Protein AF-F4BUD2-F1 (afdb_monomer_lite)

Foldseek 3Di:
DDPVQVVQVVVVHHDDDFDLPQLLQQALPPRDGHDDDPPPQWDQDPPPGDIDGSVVSSVSSRVVRRCVVVDPPDPDDDDD

pLDDT: mean 90.33, std 14.98, range [46.88, 98.62]

Structure (mmCIF, N/CA/C/O backbone):
data_AF-F4BUD2-F1
#
_entry.id   AF-F4BUD2-F1
#
loop_
_atom_site.group_PDB
_atom_site.id
_atom_site.type_symbol
_atom_site.label_atom_id
_atom_site.label_alt_id
_atom_site.label_comp_id
_atom_site.label_asym_id
_atom_site.label_entity_id
_atom_site.label_seq_id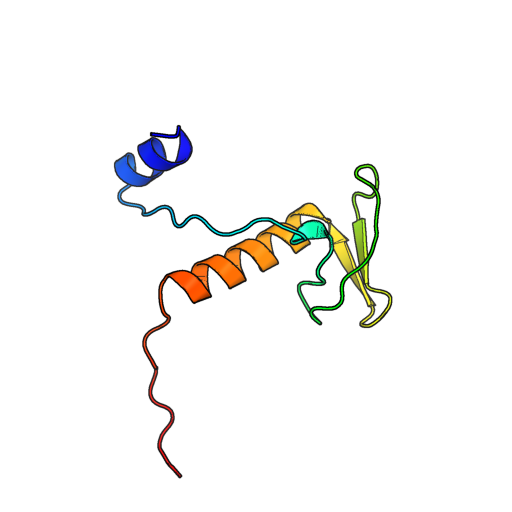
_atom_site.pdbx_PDB_ins_code
_atom_site.Cartn_x
_atom_site.Cartn_y
_atom_site.Cartn_z
_atom_site.occupancy
_atom_site.B_iso_or_equiv
_atom_site.auth_seq_id
_atom_site.auth_comp_id
_atom_site.auth_asym_id
_atom_site.auth_atom_id
_atom_site.pdbx_PDB_model_num
ATOM 1 N N . MET A 1 1 ? 18.127 10.091 -10.737 1.00 61.97 1 MET A N 1
ATOM 2 C CA . MET A 1 1 ? 17.921 8.623 -10.754 1.00 61.97 1 MET A CA 1
ATOM 3 C C . MET A 1 1 ? 17.948 8.128 -9.313 1.00 61.97 1 MET A C 1
ATOM 5 O O . MET A 1 1 ? 18.893 8.460 -8.613 1.00 61.97 1 MET A O 1
ATOM 9 N N . THR A 1 2 ? 16.915 7.429 -8.832 1.00 87.88 2 THR A N 1
ATOM 10 C CA . THR A 1 2 ? 16.894 6.896 -7.453 1.00 87.88 2 THR A CA 1
ATOM 11 C C . THR A 1 2 ? 17.650 5.567 -7.364 1.00 87.88 2 THR A C 1
ATOM 13 O O . THR A 1 2 ? 17.770 4.863 -8.370 1.00 87.88 2 THR A O 1
ATOM 16 N N . LEU A 1 3 ? 18.122 5.197 -6.165 1.00 91.69 3 LEU A N 1
ATOM 17 C CA . LEU A 1 3 ? 18.828 3.928 -5.922 1.00 91.69 3 LEU A CA 1
ATOM 18 C C . LEU A 1 3 ? 18.027 2.716 -6.429 1.00 91.69 3 LEU A C 1
ATOM 20 O O . LEU A 1 3 ? 18.578 1.859 -7.117 1.00 91.69 3 LEU A O 1
ATOM 24 N N . THR A 1 4 ? 16.721 2.685 -6.154 1.00 90.06 4 THR A N 1
ATOM 25 C CA . THR A 1 4 ? 15.807 1.620 -6.593 1.00 90.06 4 THR A CA 1
ATOM 26 C C . THR A 1 4 ? 15.738 1.509 -8.115 1.00 90.06 4 THR A C 1
ATOM 28 O O . THR A 1 4 ? 15.801 0.407 -8.647 1.00 90.06 4 THR A O 1
ATOM 31 N N . SER A 1 5 ? 15.672 2.642 -8.825 1.00 92.38 5 SER A N 1
ATOM 32 C CA . SER A 1 5 ? 15.603 2.659 -10.295 1.00 92.38 5 SER A CA 1
ATOM 33 C C . SER A 1 5 ? 16.889 2.123 -10.922 1.00 92.38 5 SER A C 1
ATOM 35 O O . SER A 1 5 ? 16.841 1.312 -11.841 1.00 92.38 5 SER A O 1
ATOM 37 N N . TYR A 1 6 ? 18.043 2.539 -10.393 1.00 94.06 6 TYR A N 1
ATOM 38 C CA . TYR A 1 6 ? 19.344 2.054 -10.853 1.00 94.06 6 TYR A CA 1
ATOM 39 C C . TYR A 1 6 ? 19.509 0.546 -10.612 1.00 94.06 6 TYR A C 1
ATOM 41 O O . TYR A 1 6 ? 19.894 -0.189 -11.520 1.00 94.06 6 TYR A O 1
ATOM 49 N N . LYS A 1 7 ? 19.193 0.065 -9.403 1.00 96.56 7 LYS A N 1
ATOM 50 C CA . LYS A 1 7 ? 19.335 -1.358 -9.063 1.00 96.56 7 LYS A CA 1
ATOM 51 C C . LYS A 1 7 ? 18.372 -2.247 -9.842 1.00 96.56 7 LYS A C 1
ATOM 53 O O . LYS A 1 7 ? 18.784 -3.317 -10.275 1.00 96.56 7 LYS A O 1
ATOM 58 N N . ALA A 1 8 ? 17.140 -1.795 -10.070 1.00 95.25 8 ALA A N 1
ATOM 59 C CA . ALA A 1 8 ? 16.196 -2.510 -10.919 1.00 95.25 8 ALA A CA 1
ATOM 60 C C . ALA A 1 8 ? 16.717 -2.633 -12.357 1.00 95.25 8 ALA A C 1
ATOM 62 O O . ALA A 1 8 ? 16.778 -3.744 -12.878 1.00 95.25 8 ALA A O 1
ATOM 63 N N . ALA A 1 9 ? 17.193 -1.535 -12.956 1.00 95.50 9 ALA A N 1
ATOM 64 C CA . ALA A 1 9 ? 17.767 -1.558 -14.302 1.00 95.50 9 ALA A CA 1
ATOM 65 C C . ALA A 1 9 ? 18.983 -2.499 -14.396 1.00 95.50 9 ALA A C 1
ATOM 67 O O . ALA A 1 9 ? 19.079 -3.292 -15.329 1.00 95.50 9 ALA A O 1
ATOM 68 N N . SER A 1 10 ? 19.868 -2.483 -13.391 1.00 96.75 10 SER A N 1
ATOM 69 C CA . SER A 1 10 ? 21.012 -3.406 -13.298 1.00 96.75 10 SER A CA 1
ATOM 70 C C . SER A 1 10 ? 20.608 -4.883 -13.221 1.00 96.75 10 SER A C 1
A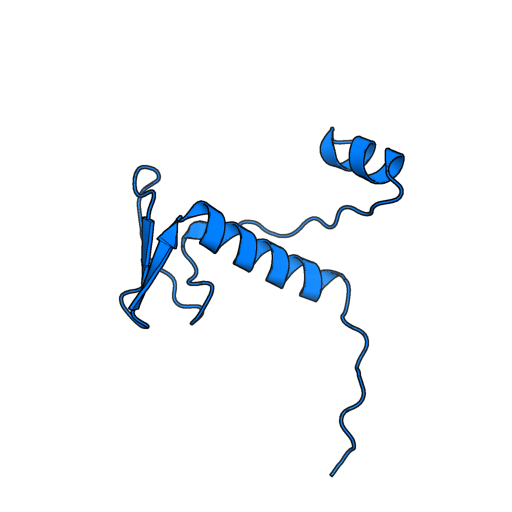TOM 72 O O . SER A 1 10 ? 21.426 -5.740 -13.542 1.00 96.75 10 SER A O 1
ATOM 74 N N . ALA A 1 11 ? 19.388 -5.184 -12.775 1.00 97.31 11 ALA A N 1
ATOM 75 C CA . ALA A 1 11 ? 18.836 -6.533 -12.681 1.00 97.31 11 ALA A CA 1
ATOM 76 C C . ALA A 1 11 ? 17.894 -6.879 -13.853 1.00 97.31 11 ALA A C 1
ATOM 78 O O . ALA A 1 11 ? 17.178 -7.875 -13.785 1.00 97.31 11 ALA A O 1
ATOM 79 N N . GLY A 1 12 ? 17.831 -6.046 -14.901 1.00 96.62 12 GLY A N 1
ATOM 80 C CA . GLY A 1 12 ? 16.909 -6.237 -16.029 1.00 96.62 12 GLY A CA 1
ATOM 81 C C . GLY A 1 12 ? 15.431 -6.041 -15.669 1.00 96.62 12 GLY A C 1
ATOM 82 O O . GLY A 1 12 ? 14.552 -6.536 -16.367 1.00 96.62 12 GLY A O 1
ATOM 83 N N . SER A 1 13 ? 15.148 -5.345 -14.567 1.00 94.00 13 SER A N 1
ATOM 84 C CA . SER A 1 13 ? 13.802 -5.074 -14.059 1.00 94.00 13 SER A CA 1
ATOM 85 C C . SER A 1 13 ? 13.383 -3.622 -14.305 1.00 94.00 13 SER A C 1
ATOM 87 O O . SER A 1 13 ? 14.214 -2.717 -14.388 1.00 94.00 13 SER A O 1
ATOM 89 N N . VAL A 1 14 ? 12.072 -3.386 -14.366 1.00 91.62 14 VAL A N 1
ATOM 90 C CA . VAL A 1 14 ? 11.477 -2.053 -14.546 1.00 91.62 14 VAL A CA 1
ATOM 91 C C . VAL A 1 14 ? 10.880 -1.564 -13.227 1.00 91.62 14 VAL A C 1
ATOM 93 O O . VAL A 1 14 ? 10.291 -2.340 -12.478 1.00 91.62 14 VAL A O 1
ATOM 96 N N . VAL A 1 15 ? 11.009 -0.263 -12.953 1.00 93.81 15 VAL A N 1
ATOM 97 C CA . VAL A 1 15 ? 10.323 0.405 -11.838 1.00 93.81 15 VAL A CA 1
ATOM 98 C C . VAL A 1 15 ? 9.157 1.213 -12.381 1.00 93.81 15 VAL A C 1
ATOM 100 O O . VAL A 1 15 ? 9.339 2.062 -13.251 1.00 93.81 15 VAL A O 1
ATOM 103 N N . VAL A 1 16 ? 7.975 0.984 -11.816 1.00 93.00 16 VAL A N 1
ATOM 104 C CA . VAL A 1 16 ? 6.776 1.786 -12.066 1.00 93.00 16 VAL A CA 1
ATOM 105 C C . VAL A 1 16 ? 6.472 2.580 -10.802 1.00 93.00 16 VAL A C 1
ATOM 107 O O . VAL A 1 16 ? 6.325 2.007 -9.723 1.00 93.00 16 VAL A O 1
ATOM 110 N N . LEU A 1 17 ? 6.414 3.906 -10.928 1.00 93.81 17 LEU A N 1
ATOM 111 C CA . LEU A 1 17 ? 6.029 4.789 -9.831 1.00 93.81 17 LEU A CA 1
ATOM 112 C C . LEU A 1 17 ? 4.509 4.941 -9.801 1.00 93.81 17 LEU A C 1
ATOM 114 O O . LEU A 1 17 ? 3.878 5.113 -10.841 1.00 93.81 17 LEU A O 1
ATOM 118 N N . VAL A 1 18 ? 3.940 4.913 -8.599 1.00 95.56 18 VAL A N 1
ATOM 119 C CA . VAL A 1 18 ? 2.506 5.103 -8.354 1.00 95.56 18 VAL A CA 1
ATOM 120 C C . VAL A 1 18 ? 2.300 6.144 -7.264 1.00 95.56 18 VAL A C 1
ATOM 122 O O . VAL A 1 18 ? 3.201 6.397 -6.465 1.00 95.56 18 VAL A O 1
ATOM 125 N N . ASP A 1 19 ? 1.108 6.733 -7.212 1.00 95.56 19 ASP A N 1
ATOM 126 C CA . ASP A 1 19 ? 0.728 7.640 -6.132 1.00 95.56 19 ASP A CA 1
ATOM 127 C C . ASP A 1 19 ? 0.545 6.861 -4.812 1.00 95.56 19 ASP A C 1
ATOM 129 O O . ASP A 1 19 ? -0.340 6.006 -4.724 1.00 95.56 19 ASP A O 1
ATOM 133 N N . PRO A 1 20 ? 1.353 7.126 -3.768 1.00 94.94 20 PRO A N 1
ATOM 134 C CA . PRO A 1 20 ? 1.290 6.370 -2.523 1.00 94.94 20 PRO A CA 1
ATOM 135 C C . PRO A 1 20 ? 0.180 6.847 -1.575 1.00 94.94 20 PRO A C 1
ATOM 137 O O . PRO A 1 20 ? -0.009 6.241 -0.511 1.00 94.94 20 PRO A O 1
ATOM 140 N N . ARG A 1 21 ? -0.531 7.939 -1.894 1.00 96.75 21 ARG A N 1
ATOM 141 C CA . ARG A 1 21 ? -1.515 8.548 -0.991 1.00 96.75 21 ARG A CA 1
ATOM 142 C C . ARG A 1 21 ? -2.567 7.531 -0.540 1.00 96.75 21 ARG A C 1
ATOM 144 O O . ARG A 1 21 ? -3.138 6.790 -1.331 1.00 96.75 21 ARG A O 1
ATOM 151 N N . ASN A 1 22 ? -2.820 7.512 0.770 1.00 96.81 22 ASN A N 1
ATOM 152 C CA . ASN A 1 22 ? -3.813 6.666 1.445 1.00 96.81 22 ASN A CA 1
ATOM 153 C C . ASN A 1 22 ? -3.634 5.141 1.319 1.00 96.81 22 ASN A C 1
ATOM 155 O O . ASN A 1 22 ? -4.488 4.396 1.797 1.00 96.81 22 ASN A O 1
ATOM 159 N N . THR A 1 23 ? -2.527 4.641 0.772 1.00 97.81 23 THR A N 1
ATOM 160 C CA . THR A 1 23 ? -2.322 3.193 0.559 1.00 97.81 23 THR A CA 1
ATOM 161 C C . THR A 1 23 ? -2.304 2.367 1.853 1.00 97.81 23 THR A C 1
ATOM 163 O O . THR A 1 23 ? -2.779 1.234 1.863 1.00 97.81 23 THR A O 1
ATOM 166 N N . SER A 1 24 ? -1.856 2.929 2.979 1.00 97.56 24 SER A N 1
ATOM 167 C CA . SER A 1 24 ? -1.902 2.282 4.305 1.00 97.56 24 SER A CA 1
ATOM 168 C C . SER A 1 24 ? -3.278 2.346 4.994 1.00 97.56 24 SER A C 1
ATOM 170 O O . SER A 1 24 ? -3.585 1.542 5.890 1.00 97.56 24 SER A O 1
ATOM 172 N N . LYS A 1 25 ? -4.122 3.293 4.569 1.00 97.88 25 LYS A N 1
ATOM 173 C CA . LYS A 1 25 ? -5.479 3.513 5.088 1.00 97.88 25 LYS A CA 1
ATOM 174 C C . LYS A 1 25 ? -6.520 2.717 4.312 1.00 97.88 25 LYS A C 1
ATOM 176 O O . LYS A 1 25 ? -7.418 2.147 4.923 1.00 97.88 25 LYS A O 1
ATOM 181 N N . MET A 1 26 ? -6.381 2.637 2.992 1.00 98.38 26 MET A N 1
ATOM 182 C CA . MET A 1 26 ? -7.274 1.874 2.128 1.00 98.38 26 MET A CA 1
ATOM 183 C C . MET A 1 26 ? -7.183 0.384 2.448 1.00 98.38 26 MET A C 1
ATOM 185 O O . MET A 1 26 ? -6.099 -0.195 2.467 1.00 98.38 26 MET A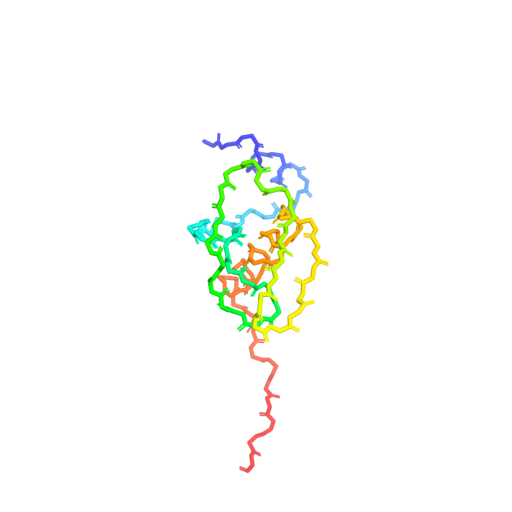 O 1
ATOM 189 N N . CYS A 1 27 ? -8.317 -0.253 2.706 1.00 98.56 27 CYS A N 1
ATOM 190 C CA . CYS A 1 27 ? -8.378 -1.692 2.880 1.00 98.56 27 CYS A CA 1
ATOM 191 C C . CYS A 1 27 ? -8.100 -2.376 1.544 1.00 98.56 27 CYS A C 1
ATOM 193 O O . CYS A 1 27 ? -8.845 -2.198 0.584 1.00 98.56 27 CYS A O 1
ATOM 195 N N . SER A 1 28 ? -7.051 -3.190 1.500 1.00 98.62 28 SER A N 1
ATOM 196 C CA . SER A 1 28 ? -6.672 -3.953 0.307 1.00 98.62 28 SER A CA 1
ATOM 197 C C . SER A 1 28 ? -7.737 -4.959 -0.140 1.00 98.62 28 SER A C 1
ATOM 199 O O . SER A 1 28 ? -7.762 -5.335 -1.309 1.00 98.62 28 SER A O 1
ATOM 201 N N . ARG A 1 29 ? -8.647 -5.363 0.759 1.00 98.50 29 ARG A N 1
ATOM 202 C CA . ARG A 1 29 ? -9.739 -6.291 0.442 1.00 98.50 29 ARG A CA 1
ATOM 203 C C . ARG A 1 29 ? -11.008 -5.601 -0.053 1.00 98.50 29 ARG A C 1
ATOM 205 O O . ARG A 1 29 ? -11.569 -6.041 -1.046 1.00 98.50 29 ARG A O 1
ATOM 212 N N . CYS A 1 30 ? -11.490 -4.566 0.639 1.00 98.19 30 CYS A N 1
ATOM 213 C CA . CYS A 1 30 ? -12.791 -3.953 0.325 1.00 98.19 30 CYS A CA 1
ATOM 214 C C . CYS A 1 30 ? -12.727 -2.489 -0.131 1.00 98.19 30 CYS A C 1
ATOM 216 O O . CYS A 1 30 ? -13.756 -1.911 -0.455 1.00 98.19 30 CYS A O 1
ATOM 218 N N . GLY A 1 31 ? -11.550 -1.861 -0.140 1.00 98.06 31 GLY A N 1
ATOM 219 C CA . GLY A 1 31 ? -11.364 -0.493 -0.628 1.00 98.06 31 GLY A CA 1
ATOM 220 C C . GLY A 1 31 ? -11.779 0.627 0.332 1.00 98.06 31 GLY A C 1
ATOM 221 O O . GLY A 1 31 ? -11.456 1.780 0.058 1.00 98.06 31 GLY A O 1
ATOM 222 N N . THR A 1 32 ? -12.426 0.333 1.467 1.00 98.38 32 THR A N 1
ATOM 223 C CA . THR A 1 32 ? -12.777 1.379 2.447 1.00 98.38 32 THR A CA 1
ATOM 22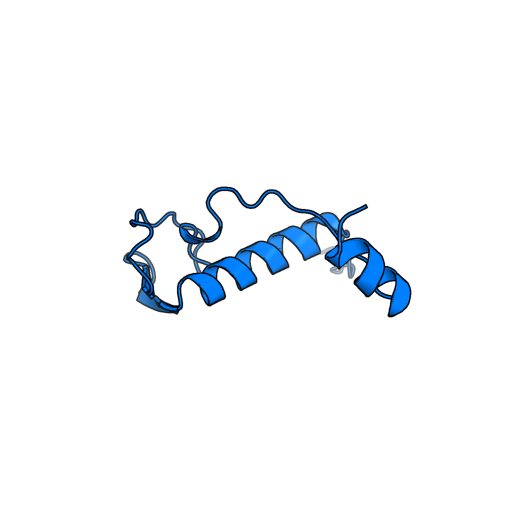4 C C . THR A 1 32 ? -11.530 2.032 3.041 1.00 98.38 32 THR A C 1
ATOM 226 O O . THR A 1 32 ? -10.523 1.359 3.275 1.00 98.38 32 THR A O 1
ATOM 229 N N . LEU A 1 33 ? -11.595 3.329 3.335 1.00 98.12 33 LEU A N 1
ATOM 230 C CA . LEU A 1 33 ? -10.547 4.019 4.083 1.00 98.12 33 LEU A CA 1
ATOM 231 C C . LEU A 1 33 ? -10.740 3.790 5.581 1.00 98.12 33 LEU A C 1
ATOM 233 O O . LEU A 1 33 ? -11.829 3.985 6.113 1.00 98.12 33 LEU A O 1
ATOM 237 N N . ILE A 1 34 ? -9.668 3.370 6.245 1.00 97.88 34 ILE A N 1
ATOM 238 C CA . ILE A 1 34 ? -9.594 3.233 7.696 1.00 97.88 34 ILE A CA 1
ATOM 239 C C . ILE A 1 34 ? -8.603 4.270 8.208 1.00 97.88 34 ILE A C 1
ATOM 241 O O . ILE A 1 34 ? -7.402 4.178 7.929 1.00 97.88 34 ILE A O 1
ATOM 245 N N . GLU A 1 35 ? -9.110 5.249 8.951 1.00 96.69 35 GLU A N 1
ATOM 246 C CA . GLU A 1 35 ? -8.276 6.232 9.633 1.00 96.69 35 GLU A CA 1
ATOM 247 C C . GLU A 1 35 ? -7.460 5.577 10.744 1.00 96.69 35 GLU A C 1
ATOM 249 O O . GLU A 1 35 ? -7.940 4.695 11.454 1.00 96.69 35 GLU A O 1
ATOM 254 N N . LYS A 1 36 ? -6.191 5.978 10.836 1.00 92.06 36 LYS A N 1
ATOM 255 C CA . LYS A 1 36 ? -5.224 5.462 11.807 1.00 92.06 36 LYS A CA 1
ATOM 256 C C . LYS A 1 36 ? -3.991 6.358 11.879 1.00 92.06 36 LYS A C 1
ATOM 258 O O . LYS A 1 36 ? -3.658 7.056 10.917 1.00 92.06 36 LYS A O 1
ATOM 263 N N . SER A 1 37 ? -3.306 6.297 13.008 1.00 94.81 37 SER A N 1
ATOM 264 C CA . SER A 1 37 ? -2.041 6.971 13.278 1.00 94.81 37 SER A CA 1
ATOM 265 C C . SER A 1 37 ? -0.840 6.218 12.686 1.00 94.81 37 SER A C 1
ATOM 267 O O . SER A 1 37 ? -0.937 5.072 12.236 1.00 94.81 37 SER A O 1
ATOM 269 N N . LEU A 1 38 ? 0.339 6.849 12.706 1.00 92.88 38 LEU A N 1
ATOM 270 C CA . LEU A 1 38 ? 1.582 6.189 12.292 1.00 92.88 38 LEU A CA 1
ATOM 271 C C . LEU A 1 38 ? 2.013 5.070 13.253 1.00 92.88 38 LEU A C 1
ATOM 273 O O . LEU A 1 38 ? 2.659 4.122 12.798 1.00 92.88 38 LEU A O 1
ATOM 277 N N . SER A 1 39 ? 1.636 5.161 14.531 1.00 96.56 39 SER A N 1
ATOM 278 C CA . SER A 1 39 ? 1.878 4.134 15.551 1.00 96.56 39 SER A CA 1
ATOM 279 C C . SER A 1 39 ? 0.997 2.898 15.386 1.00 96.56 39 SER A C 1
ATOM 281 O O . SER A 1 39 ? 1.359 1.834 15.879 1.00 96.56 39 SER A O 1
ATOM 283 N N . ASP A 1 40 ? -0.113 2.990 14.651 1.00 96.06 40 ASP A N 1
ATOM 284 C CA . ASP A 1 40 ? -0.967 1.835 14.384 1.00 96.06 40 ASP A CA 1
ATOM 285 C C . ASP A 1 40 ? -0.302 0.933 13.343 1.00 96.06 40 ASP A C 1
ATOM 287 O O . ASP A 1 40 ? -0.282 1.227 12.144 1.00 96.06 40 ASP A O 1
ATOM 291 N N . ARG A 1 41 ? 0.286 -0.171 13.810 1.00 97.69 41 ARG A N 1
ATOM 292 C CA . ARG A 1 41 ? 1.028 -1.129 12.973 1.00 97.69 41 ARG A CA 1
ATOM 293 C C . ARG A 1 41 ? 0.150 -2.225 12.369 1.00 97.69 41 ARG A C 1
ATOM 295 O O . ARG A 1 41 ? 0.575 -2.895 11.435 1.00 97.69 41 ARG A O 1
ATOM 302 N N . VAL A 1 42 ? -1.091 -2.360 12.834 1.00 98.19 42 VAL A N 1
ATOM 303 C CA . VAL A 1 42 ? -2.070 -3.331 12.326 1.00 98.19 42 VAL A CA 1
ATOM 304 C C . VAL A 1 42 ? -3.170 -2.601 11.553 1.00 98.19 42 VAL A C 1
ATOM 306 O O . VAL A 1 42 ? -3.761 -1.632 12.027 1.00 98.19 42 VAL A O 1
ATOM 309 N N . HIS A 1 43 ? -3.464 -3.059 10.339 1.00 98.31 43 HIS A N 1
ATOM 310 C CA . HIS A 1 43 ? -4.654 -2.679 9.589 1.00 98.31 43 HIS A CA 1
ATOM 311 C C . HIS A 1 43 ? -5.835 -3.533 10.051 1.00 98.31 43 HIS A C 1
ATOM 313 O O . HIS A 1 43 ? -5.933 -4.687 9.653 1.00 98.31 43 HIS A O 1
ATOM 319 N N . ASN A 1 44 ? -6.749 -2.943 10.823 1.00 98.12 44 ASN A N 1
ATOM 320 C CA . ASN A 1 44 ? -8.029 -3.550 11.190 1.00 98.12 44 ASN A CA 1
ATOM 321 C C . ASN A 1 44 ? -9.168 -2.866 10.427 1.00 98.12 44 ASN A C 1
ATOM 323 O O . ASN A 1 44 ? -9.510 -1.719 10.704 1.00 98.12 44 ASN A O 1
ATOM 327 N N . CYS A 1 45 ? -9.746 -3.552 9.445 1.00 98.25 45 CYS A N 1
ATOM 328 C CA . CYS A 1 45 ? -10.864 -3.035 8.671 1.00 98.25 45 CYS A CA 1
ATOM 329 C C . CYS A 1 45 ? -12.189 -3.339 9.369 1.00 98.25 45 CYS A C 1
ATOM 331 O O . CYS A 1 45 ? -12.619 -4.489 9.410 1.00 98.25 45 CYS A O 1
ATOM 333 N N . THR A 1 46 ? -12.867 -2.294 9.834 1.00 96.88 46 THR A N 1
ATOM 334 C CA . THR A 1 46 ? -14.1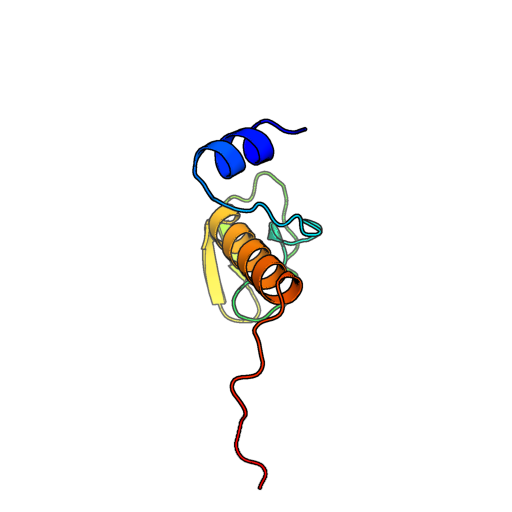70 -2.387 10.510 1.00 96.88 46 THR A CA 1
ATOM 335 C C . THR A 1 46 ? -15.316 -2.793 9.583 1.00 96.88 46 THR A C 1
ATOM 337 O O . THR A 1 46 ? -16.327 -3.288 10.061 1.00 96.88 46 THR A O 1
ATOM 340 N N . LEU A 1 47 ? -15.161 -2.621 8.263 1.00 98.06 47 LEU A N 1
ATOM 341 C CA . LEU A 1 47 ? -16.209 -2.940 7.289 1.00 98.06 47 LEU A CA 1
ATOM 342 C C . LEU A 1 47 ? -16.223 -4.417 6.889 1.00 98.06 47 LEU A C 1
ATOM 344 O O . LEU A 1 47 ? -17.280 -5.029 6.829 1.00 98.06 47 LEU A O 1
ATOM 348 N N . CYS A 1 48 ? -15.060 -4.990 6.568 1.00 98.25 48 CYS A N 1
ATOM 349 C CA . CYS A 1 48 ? -14.993 -6.379 6.105 1.00 98.25 48 CYS A CA 1
ATOM 350 C C . CYS A 1 48 ? -14.395 -7.340 7.141 1.00 98.25 48 CYS A C 1
ATOM 352 O O . CYS A 1 48 ? -14.510 -8.550 6.969 1.00 98.25 48 CYS A O 1
ATOM 354 N N . GLY A 1 49 ? -13.709 -6.839 8.173 1.00 98.25 49 GLY A N 1
ATOM 355 C CA . GLY A 1 49 ? -13.020 -7.654 9.181 1.00 98.25 49 GLY A CA 1
ATOM 356 C C . GLY A 1 49 ? -11.591 -8.073 8.811 1.00 98.25 49 GLY A C 1
ATOM 357 O O . GLY A 1 49 ? -11.096 -9.063 9.334 1.00 98.25 49 GLY A O 1
ATOM 358 N N . LEU A 1 50 ? -10.928 -7.390 7.866 1.00 98.56 50 LEU A N 1
ATOM 359 C CA . LEU A 1 50 ? -9.545 -7.728 7.493 1.00 98.56 50 LEU A CA 1
ATOM 360 C C . LEU A 1 50 ? -8.627 -7.253 8.618 1.00 98.56 50 LEU A C 1
ATOM 362 O O . LEU A 1 50 ? -8.659 -6.067 8.937 1.00 98.56 50 LEU A O 1
ATOM 366 N N . SER A 1 51 ? -7.804 -8.143 9.165 1.00 98.44 51 SER A N 1
ATOM 367 C CA . SER A 1 51 ? -6.775 -7.809 10.151 1.00 98.44 51 SER A CA 1
ATOM 368 C C . SER A 1 51 ? -5.420 -8.312 9.666 1.00 98.44 51 SER A C 1
ATOM 370 O O . SER A 1 51 ? -5.261 -9.507 9.427 1.00 98.44 51 SER A O 1
ATOM 372 N N . MET A 1 52 ? -4.466 -7.406 9.446 1.00 98.50 52 MET A N 1
ATOM 373 C CA . MET A 1 52 ? -3.105 -7.754 9.020 1.00 98.50 52 MET A CA 1
ATOM 374 C C . MET A 1 52 ? -2.112 -6.626 9.306 1.00 98.50 52 MET A C 1
ATOM 376 O O . MET A 1 52 ? -2.519 -5.525 9.669 1.00 98.50 52 MET A O 1
ATOM 380 N N . ASP A 1 53 ? -0.816 -6.857 9.096 1.00 98.50 53 ASP A N 1
ATOM 381 C CA . ASP A 1 53 ? 0.186 -5.789 9.164 1.00 98.50 53 ASP A CA 1
ATOM 382 C C . ASP A 1 53 ? -0.143 -4.638 8.188 1.00 98.50 53 ASP A C 1
ATOM 384 O O . ASP A 1 53 ? -0.544 -4.844 7.035 1.00 98.50 53 ASP A O 1
ATOM 388 N N . ARG A 1 54 ? -0.006 -3.396 8.664 1.00 98.25 54 ARG A N 1
ATOM 389 C CA . ARG A 1 54 ? -0.357 -2.195 7.897 1.00 98.25 54 ARG A CA 1
ATOM 390 C C . ARG A 1 54 ? 0.489 -2.047 6.637 1.00 98.25 54 ARG A C 1
ATOM 392 O O . ARG A 1 54 ? -0.039 -1.613 5.609 1.00 98.25 54 ARG A O 1
ATOM 399 N N . ASP A 1 55 ? 1.773 -2.364 6.720 1.00 98.00 55 ASP A N 1
ATOM 400 C CA . ASP A 1 55 ? 2.704 -2.196 5.614 1.00 98.00 55 ASP A CA 1
ATOM 401 C C . ASP A 1 55 ? 2.467 -3.296 4.565 1.00 98.00 55 ASP A C 1
ATOM 403 O O . ASP A 1 55 ? 2.501 -3.002 3.371 1.00 98.00 55 ASP A O 1
ATOM 407 N N . TRP A 1 56 ? 2.064 -4.507 4.977 1.00 98.56 56 TRP A N 1
ATOM 408 C CA . TRP A 1 56 ? 1.574 -5.532 4.042 1.00 98.56 56 TRP A CA 1
ATOM 409 C C . TRP A 1 56 ? 0.313 -5.073 3.298 1.00 98.56 56 TRP A C 1
ATOM 411 O O . TRP A 1 56 ? 0.239 -5.158 2.070 1.00 98.56 56 TRP A O 1
ATOM 421 N N . ASN A 1 57 ? -0.677 -4.531 4.015 1.00 98.56 57 ASN A N 1
ATOM 422 C CA . ASN A 1 57 ? -1.873 -3.968 3.386 1.00 98.56 57 ASN A CA 1
ATOM 423 C C . ASN A 1 57 ? -1.515 -2.854 2.380 1.00 98.56 57 ASN A C 1
ATOM 425 O O . ASN A 1 57 ? -2.070 -2.810 1.281 1.00 98.56 57 ASN A O 1
ATOM 429 N N . ALA A 1 58 ? -0.582 -1.966 2.740 1.00 98.25 58 ALA A N 1
ATOM 430 C CA . ALA A 1 58 ? -0.106 -0.907 1.854 1.00 98.25 58 ALA A CA 1
ATOM 431 C C . ALA A 1 58 ? 0.598 -1.467 0.608 1.00 98.25 58 ALA A C 1
ATOM 433 O O . ALA A 1 58 ? 0.319 -1.006 -0.498 1.00 98.25 58 ALA A O 1
ATOM 434 N N . ALA A 1 59 ? 1.444 -2.489 0.764 1.00 98.38 59 ALA A N 1
ATOM 435 C CA . ALA A 1 59 ? 2.148 -3.137 -0.339 1.00 98.38 59 ALA A CA 1
ATOM 436 C C . ALA A 1 59 ? 1.181 -3.755 -1.362 1.00 98.38 59 ALA A C 1
ATOM 438 O O . ALA A 1 59 ? 1.375 -3.576 -2.564 1.00 98.38 59 ALA A O 1
ATOM 439 N N . ILE A 1 60 ? 0.097 -4.400 -0.908 1.00 98.50 60 ILE A N 1
ATOM 440 C CA . ILE A 1 60 ? -0.948 -4.923 -1.807 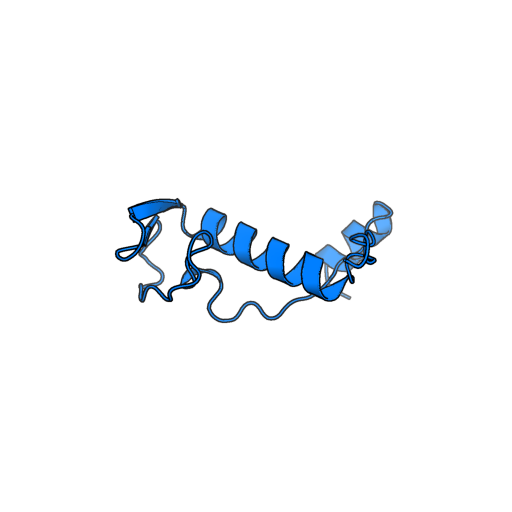1.00 98.50 60 ILE A CA 1
ATOM 441 C C . ILE A 1 60 ? -1.600 -3.785 -2.606 1.00 98.50 60 ILE A C 1
ATOM 443 O O . ILE A 1 60 ? -1.794 -3.906 -3.817 1.00 98.50 60 ILE A O 1
ATOM 447 N N . ASN A 1 61 ? -1.910 -2.658 -1.959 1.00 98.44 61 ASN A N 1
ATOM 448 C CA . ASN A 1 61 ? -2.485 -1.503 -2.651 1.00 98.44 61 ASN A CA 1
ATOM 449 C C . ASN A 1 61 ? -1.514 -0.889 -3.671 1.00 98.44 61 ASN A C 1
ATOM 451 O O . ASN A 1 61 ? -1.939 -0.556 -4.777 1.00 98.44 61 ASN A O 1
ATOM 455 N N . ILE A 1 62 ? -0.224 -0.777 -3.336 1.00 98.00 62 ILE A N 1
ATOM 456 C CA . ILE A 1 62 ? 0.823 -0.305 -4.255 1.00 98.00 62 ILE A CA 1
ATOM 457 C C . ILE A 1 62 ? 0.957 -1.245 -5.458 1.00 98.00 62 ILE A C 1
ATOM 459 O O . ILE A 1 62 ? 0.987 -0.769 -6.591 1.00 98.00 62 ILE A O 1
ATOM 463 N N . LEU A 1 63 ? 0.965 -2.566 -5.241 1.00 96.62 63 LEU A N 1
ATOM 464 C CA . LEU A 1 63 ? 0.985 -3.556 -6.321 1.00 96.62 63 LEU A CA 1
ATOM 465 C C . LEU A 1 63 ? -0.221 -3.389 -7.250 1.00 96.62 63 LEU A C 1
ATOM 467 O O . LEU A 1 63 ? -0.059 -3.354 -8.468 1.00 96.62 63 LEU A O 1
ATOM 471 N N . ARG A 1 64 ? -1.425 -3.242 -6.684 1.00 96.38 64 ARG A N 1
ATOM 472 C CA . ARG A 1 64 ? -2.653 -3.030 -7.460 1.00 96.38 64 ARG A CA 1
ATOM 473 C C . ARG A 1 64 ? -2.558 -1.785 -8.346 1.00 96.38 64 ARG A C 1
ATOM 475 O O . ARG A 1 64 ? -2.903 -1.866 -9.520 1.00 96.38 64 ARG A O 1
ATOM 482 N N . LEU A 1 65 ? -2.082 -0.661 -7.803 1.00 96.06 65 LEU A N 1
ATOM 483 C CA . LEU A 1 65 ? -1.867 0.567 -8.578 1.00 96.06 65 LEU A CA 1
ATOM 484 C C . LEU A 1 65 ? -0.813 0.354 -9.670 1.00 96.06 65 LEU A C 1
ATOM 486 O O . LEU A 1 65 ? -1.023 0.763 -10.806 1.00 96.06 65 LEU A O 1
ATOM 490 N N . GLY A 1 66 ? 0.281 -0.343 -9.348 1.00 95.12 66 GLY A N 1
ATOM 491 C CA . GLY A 1 66 ? 1.354 -0.627 -10.296 1.00 95.12 66 GLY A CA 1
ATOM 492 C C . GLY A 1 66 ? 0.835 -1.403 -11.498 1.00 95.12 66 GLY A C 1
ATOM 493 O O . GLY A 1 66 ? 1.025 -0.969 -12.628 1.00 95.12 66 GLY A O 1
ATOM 494 N N . LEU A 1 67 ? 0.096 -2.489 -11.255 1.00 93.69 67 LEU A N 1
ATOM 495 C CA . LEU A 1 67 ? -0.516 -3.316 -12.300 1.00 93.69 67 LEU A CA 1
ATOM 496 C C . LEU A 1 67 ? -1.510 -2.539 -13.176 1.00 93.69 67 LEU A C 1
ATOM 498 O O . LEU A 1 67 ? -1.566 -2.775 -14.381 1.00 93.69 67 LEU A O 1
ATOM 502 N N . GLN A 1 68 ? -2.260 -1.596 -12.600 1.00 93.06 68 GLN A N 1
ATOM 503 C CA . GLN A 1 68 ? -3.149 -0.711 -13.361 1.00 93.06 68 GLN A CA 1
ATOM 504 C C . GLN A 1 68 ? -2.361 0.248 -14.265 1.00 93.06 68 GLN A C 1
ATOM 506 O O . GLN A 1 68 ? -2.783 0.509 -15.389 1.00 93.06 68 GLN A O 1
ATOM 511 N N . SER A 1 69 ? -1.204 0.736 -13.810 1.00 89.94 69 SER A N 1
ATOM 512 C CA . SER A 1 69 ? -0.348 1.647 -14.578 1.00 89.94 69 SER A CA 1
ATOM 513 C C . SER A 1 69 ? 0.397 0.976 -15.734 1.00 89.94 69 SER A C 1
ATOM 515 O O . SER A 1 69 ? 0.664 1.645 -16.728 1.00 89.94 69 SER A O 1
ATOM 517 N N . VAL A 1 70 ? 0.731 -0.318 -15.639 1.00 85.62 70 VAL A N 1
ATOM 518 C CA . VAL A 1 70 ? 1.431 -1.030 -16.732 1.00 85.62 70 VAL A CA 1
ATOM 519 C C . VAL A 1 70 ? 0.492 -1.496 -17.849 1.00 85.62 70 VAL A C 1
ATOM 521 O O . VAL A 1 70 ? 0.975 -1.977 -18.867 1.00 85.62 70 VAL A O 1
ATOM 524 N N . GLY A 1 71 ? -0.827 -1.349 -17.678 1.00 67.88 71 GLY A N 1
ATOM 525 C CA . GLY A 1 71 ? -1.821 -1.834 -18.629 1.00 67.88 71 GLY A CA 1
ATOM 526 C C . GLY A 1 71 ? -1.776 -3.356 -18.736 1.00 67.88 71 GLY A C 1
ATOM 527 O O . GLY A 1 71 ? -1.062 -3.923 -19.558 1.00 67.88 71 GLY A O 1
ATOM 528 N N . THR A 1 72 ? -2.569 -4.056 -17.925 1.00 57.12 72 THR A N 1
ATOM 529 C CA . THR A 1 72 ? -2.870 -5.459 -18.215 1.00 57.12 72 THR A CA 1
ATOM 530 C C . THR A 1 72 ? -3.572 -5.505 -19.567 1.00 57.12 72 THR A C 1
ATOM 532 O O . THR A 1 72 ? -4.741 -5.126 -19.658 1.00 57.12 72 THR A O 1
ATOM 535 N N . GLY A 1 73 ? -2.853 -5.920 -20.613 1.00 49.50 73 GLY A N 1
ATOM 536 C CA . GLY A 1 73 ? -3.437 -6.191 -21.917 1.00 49.50 73 GLY A CA 1
ATOM 537 C C . GLY A 1 73 ? -4.706 -7.013 -21.727 1.00 49.50 73 GLY A C 1
ATOM 538 O O . GLY A 1 73 ? -4.716 -7.993 -20.977 1.00 49.50 73 GLY A O 1
ATOM 539 N N . SER A 1 74 ? -5.787 -6.553 -22.346 1.00 50.09 74 SER A N 1
ATOM 540 C CA . SER A 1 74 ? -7.059 -7.248 -22.425 1.00 50.09 74 SER A CA 1
ATOM 541 C C . SER A 1 74 ? -6.828 -8.713 -22.803 1.00 50.09 74 SER A C 1
ATOM 543 O O . SER A 1 74 ? -6.637 -9.056 -23.967 1.00 50.09 74 SER A O 1
ATOM 545 N N . ARG A 1 75 ? -6.899 -9.620 -21.822 1.00 52.78 75 ARG A N 1
ATOM 546 C CA . ARG A 1 75 ? -7.380 -10.965 -22.127 1.00 52.78 75 ARG A CA 1
ATOM 547 C C . ARG A 1 75 ? -8.833 -10.766 -22.515 1.00 52.78 75 ARG A C 1
ATOM 549 O O . ARG A 1 75 ? -9.654 -10.480 -21.649 1.00 52.78 75 ARG A O 1
ATOM 556 N N . GLY A 1 76 ? -9.092 -10.778 -23.821 1.00 53.47 76 GLY A N 1
ATOM 557 C CA . GLY A 1 76 ? -10.429 -10.652 -24.374 1.00 53.47 76 GLY A CA 1
ATOM 558 C C . GLY A 1 76 ? -11.375 -11.603 -23.654 1.00 53.47 76 GLY A C 1
ATOM 559 O O . GLY A 1 76 ? -11.206 -12.819 -23.717 1.00 53.47 76 GLY A O 1
ATOM 560 N N . SER A 1 77 ? -12.352 -11.040 -22.952 1.00 48.41 77 SER A N 1
ATOM 561 C CA . SER A 1 77 ? -13.590 -11.754 -22.677 1.00 48.41 77 SER A CA 1
ATOM 562 C C . SER A 1 77 ? -14.317 -11.916 -24.014 1.00 48.41 77 SER A C 1
ATOM 564 O O . SER A 1 77 ? -14.345 -10.949 -24.784 1.00 48.41 77 SER A O 1
ATOM 566 N N . PRO A 1 78 ? -14.884 -13.093 -24.328 1.00 50.91 78 PRO A N 1
ATOM 567 C CA . PRO A 1 78 ? -15.737 -13.217 -25.497 1.00 50.91 78 PRO A CA 1
ATOM 568 C C . PRO A 1 78 ? -16.921 -12.266 -25.308 1.00 50.91 78 PRO A C 1
ATOM 570 O O . PRO A 1 78 ? -17.495 -12.185 -24.219 1.00 50.91 78 PRO A O 1
ATOM 573 N N . ALA A 1 79 ? -17.228 -11.502 -26.354 1.00 52.78 79 ALA A N 1
ATOM 574 C CA . ALA A 1 79 ? -18.484 -10.777 -26.434 1.00 52.78 79 ALA A CA 1
ATOM 575 C C . ALA A 1 79 ? -19.633 -11.788 -26.283 1.00 52.78 79 ALA A C 1
ATOM 577 O O . ALA A 1 79 ? -19.573 -12.867 -26.880 1.00 52.78 79 ALA A O 1
ATOM 578 N N . LEU A 1 80 ? -20.622 -11.448 -25.448 1.00 46.88 80 LEU A N 1
ATOM 579 C CA . LEU A 1 80 ? -21.954 -12.042 -25.556 1.00 46.88 80 LEU A CA 1
ATOM 580 C C . LEU A 1 80 ? -22.537 -11.758 -26.943 1.00 46.88 80 LEU A C 1
ATOM 582 O O . LEU A 1 80 ? -22.283 -10.643 -27.457 1.00 46.88 80 LEU A O 1
#

Sequence (80 aa):
MTLTSYKAASAGSVVVLVDPRNTSKMCSRCGTLIEKSLSDRVHNCTLCGLSMDRDWNAAINILRLGLQSVGTGSRGSPAL

InterPro domains:
  IPR010095 Cas12f1-like, TNB domain [PF07282] (3-62)

Radius of gyration: 16.05 Å; chains: 1; bounding box: 43×22×42 Å

Organism: Methanothrix soehngenii (strain ATCC 5969 / DSM 3671 / JCM 10134 / NBRC 103675 / OCM 69 / GP-6) (NCBI:txid990316)

Secondary structure (DSSP, 8-state):
--HHHHHHHHTT--------TTTTTB-TTT--B----TT--EEE-TTT--EEEHHHHHHHHHHHHHHHHT------PPP-